Protein AF-A0A524JMI1-F1 (afdb_monomer)

Sequence (141 aa):
MSDTNKETQENNQNTEYRKADYETKEYANGFIASFINMVENFNVKFSKHGNPPIYENSTFPWVKEIEDNWEKIRAELDQVMERREDLPSFHEIMPEVETITTDNNWKTFFLAGYGLESDENTRRCPETTRLLRKIPGMKTA

Structure (mmCIF, N/CA/C/O backbone):
data_AF-A0A524JMI1-F1
#
_entry.id   AF-A0A524JMI1-F1
#
loop_
_atom_site.group_PDB
_atom_site.id
_atom_site.type_symbol
_atom_site.label_atom_id
_atom_site.label_alt_id
_atom_site.label_comp_id
_atom_site.label_asym_id
_atom_site.label_entity_id
_atom_site.label_seq_id
_atom_site.pdbx_PDB_ins_code
_atom_site.Cartn_x
_atom_site.Cartn_y
_atom_site.Cartn_z
_atom_site.occupancy
_atom_site.B_iso_or_equiv
_atom_site.auth_seq_id
_atom_site.auth_comp_id
_atom_site.auth_asym_id
_atom_site.auth_atom_id
_atom_site.pdbx_PDB_model_num
ATOM 1 N N . MET A 1 1 ? -13.305 41.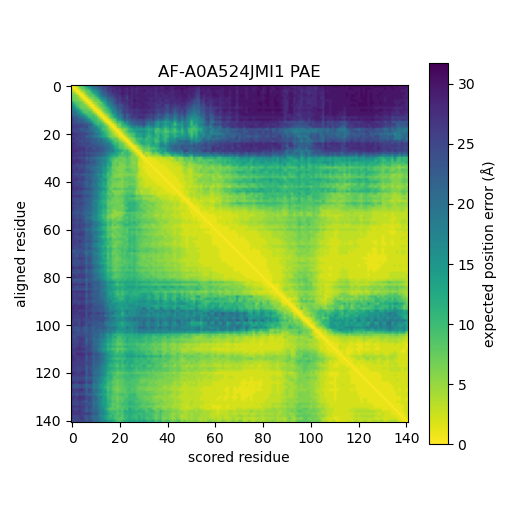507 -17.364 1.00 32.88 1 MET A N 1
ATOM 2 C CA . MET A 1 1 ? -12.075 41.594 -18.172 1.00 32.88 1 MET A CA 1
ATOM 3 C C . MET A 1 1 ? -10.987 40.928 -17.351 1.00 32.88 1 MET A C 1
ATOM 5 O O . MET A 1 1 ? -10.662 41.458 -16.303 1.00 32.88 1 MET A O 1
ATOM 9 N N . SER A 1 2 ? -10.762 39.634 -17.600 1.00 30.92 2 SER A N 1
ATOM 10 C CA . SER A 1 2 ? -9.608 39.116 -18.373 1.00 30.92 2 SER A CA 1
ATOM 11 C C . SER A 1 2 ? -8.397 39.009 -17.429 1.00 30.92 2 SER A C 1
ATOM 13 O O . SER A 1 2 ? -7.965 40.019 -16.901 1.00 30.92 2 SER A O 1
ATOM 15 N N . ASP A 1 3 ? -7.937 37.823 -17.025 1.00 31.34 3 ASP A N 1
ATOM 16 C CA . ASP A 1 3 ? -7.587 36.706 -17.903 1.00 31.34 3 ASP A CA 1
ATOM 17 C C . ASP A 1 3 ? -7.872 35.320 -17.298 1.00 31.34 3 ASP A C 1
ATOM 19 O O . ASP A 1 3 ? -7.387 34.941 -16.235 1.00 31.34 3 ASP A O 1
ATOM 23 N N . THR A 1 4 ? -8.664 34.551 -18.042 1.00 36.53 4 THR A N 1
ATOM 24 C CA . THR A 1 4 ? -8.793 33.094 -17.974 1.00 36.53 4 THR A CA 1
ATOM 25 C C . THR A 1 4 ? -7.993 32.529 -19.150 1.00 36.53 4 THR A C 1
ATOM 27 O O . THR A 1 4 ? -8.023 33.119 -20.228 1.00 36.53 4 THR A O 1
ATOM 30 N N . ASN A 1 5 ? -7.372 31.361 -18.958 1.00 32.72 5 ASN A N 1
ATOM 31 C CA . ASN A 1 5 ? -6.672 30.521 -19.945 1.00 32.72 5 ASN A CA 1
ATOM 32 C C . ASN A 1 5 ? -5.215 30.876 -20.267 1.00 32.72 5 ASN A C 1
ATOM 34 O O . ASN A 1 5 ? -4.942 31.768 -21.068 1.00 32.72 5 ASN A O 1
ATOM 38 N N . LYS A 1 6 ? -4.301 30.024 -19.780 1.00 34.03 6 LYS A N 1
ATOM 39 C CA . LYS A 1 6 ? -3.410 29.194 -20.620 1.00 34.03 6 LYS A CA 1
ATOM 40 C C . LYS A 1 6 ? -2.595 28.225 -19.749 1.00 34.03 6 LYS A C 1
ATOM 42 O O . LYS A 1 6 ? -1.374 28.264 -19.728 1.00 34.03 6 LYS A O 1
ATOM 47 N N . GLU A 1 7 ? -3.277 27.315 -19.061 1.00 31.62 7 GLU A N 1
ATOM 48 C CA . GLU A 1 7 ? -2.674 26.012 -18.756 1.00 31.62 7 GLU A CA 1
ATOM 49 C C . GLU A 1 7 ? -3.077 25.079 -19.893 1.00 31.62 7 GLU A C 1
ATOM 51 O O . GLU A 1 7 ? -4.079 24.365 -19.857 1.00 31.62 7 GLU A O 1
ATOM 56 N N . THR A 1 8 ? -2.347 25.217 -20.997 1.00 31.23 8 THR A N 1
ATOM 57 C CA . THR A 1 8 ? -2.443 24.299 -22.122 1.00 31.23 8 THR A CA 1
ATOM 58 C C . THR A 1 8 ? -1.923 22.953 -21.643 1.00 31.23 8 THR A C 1
ATOM 60 O O . THR A 1 8 ? -0.755 22.814 -21.296 1.00 31.23 8 THR A O 1
ATOM 63 N N . GLN A 1 9 ? -2.825 21.979 -21.627 1.00 36.88 9 GLN A N 1
ATOM 64 C CA . GLN A 1 9 ? -2.532 20.561 -21.516 1.00 36.88 9 GLN A CA 1
ATOM 65 C C . GLN A 1 9 ? -1.498 20.170 -22.581 1.00 36.88 9 GLN A C 1
ATOM 67 O O . GLN A 1 9 ? -1.835 20.048 -23.759 1.00 36.88 9 GLN A O 1
ATOM 72 N N . GLU A 1 10 ? -0.249 19.936 -22.182 1.00 31.05 10 GLU A N 1
ATOM 73 C CA . GLU A 1 10 ? 0.679 19.131 -22.976 1.00 31.05 10 GLU A CA 1
ATOM 74 C C . GLU A 1 10 ? 0.409 17.655 -22.678 1.00 31.05 10 GLU A C 1
ATOM 76 O O . GLU A 1 10 ? 1.086 16.990 -21.898 1.00 31.05 10 GLU A O 1
ATOM 81 N N . ASN A 1 11 ? -0.636 17.145 -23.334 1.00 38.34 11 ASN A N 1
ATOM 82 C CA . ASN A 1 11 ? -0.799 15.723 -23.605 1.00 38.34 11 ASN A CA 1
ATOM 83 C C . ASN A 1 11 ? 0.317 15.280 -24.562 1.00 38.34 11 ASN A C 1
ATOM 85 O O . ASN A 1 11 ? 0.108 15.182 -25.770 1.00 38.34 11 ASN A O 1
ATOM 89 N N . ASN A 1 12 ? 1.502 14.992 -24.026 1.00 35.00 12 ASN A N 1
ATOM 90 C CA . ASN A 1 12 ? 2.504 14.210 -24.739 1.00 35.00 12 ASN A CA 1
ATOM 91 C C . ASN A 1 12 ? 2.298 12.733 -24.409 1.00 35.00 12 ASN A C 1
ATOM 93 O O . ASN A 1 12 ? 2.886 12.171 -23.487 1.00 35.00 12 ASN A O 1
ATOM 97 N N . GLN A 1 13 ? 1.437 12.106 -25.210 1.00 38.78 13 GLN A N 1
ATOM 98 C CA . GLN A 1 13 ? 1.430 10.663 -25.397 1.00 38.78 13 GLN A CA 1
ATOM 99 C C . GLN A 1 13 ? 2.743 10.251 -26.075 1.00 38.78 13 GLN A C 1
ATOM 101 O O . GLN A 1 13 ? 2.803 10.101 -27.291 1.00 38.78 13 GLN A O 1
ATOM 106 N N . ASN A 1 14 ? 3.803 10.078 -25.289 1.00 34.78 14 ASN A N 1
ATOM 107 C CA . ASN A 1 14 ? 4.947 9.279 -25.700 1.00 34.78 14 ASN A CA 1
ATOM 108 C C . ASN A 1 14 ? 5.224 8.262 -24.591 1.00 34.78 14 ASN A C 1
ATOM 110 O O . ASN A 1 14 ? 5.928 8.528 -23.619 1.00 34.78 14 ASN A O 1
ATOM 114 N N . THR A 1 15 ? 4.577 7.103 -24.705 1.00 44.38 15 THR A N 1
ATOM 115 C CA . THR A 1 15 ? 4.787 5.904 -23.884 1.00 44.38 15 THR A CA 1
ATOM 116 C C . THR A 1 15 ? 6.130 5.268 -24.240 1.00 44.38 15 THR A C 1
ATOM 118 O O . THR A 1 15 ? 6.212 4.134 -24.703 1.00 44.38 15 THR A O 1
ATOM 121 N N . GLU A 1 16 ? 7.206 6.021 -24.045 1.00 43.69 16 GLU A N 1
ATOM 122 C CA . GLU A 1 16 ? 8.568 5.569 -24.275 1.00 43.69 16 GLU A CA 1
ATOM 123 C C . GLU A 1 16 ? 9.297 5.562 -22.931 1.00 43.69 16 GLU A C 1
ATOM 125 O O . GLU A 1 16 ? 9.337 6.553 -22.205 1.00 43.69 16 GLU A O 1
ATOM 130 N N . TYR A 1 17 ? 9.774 4.378 -22.557 1.00 50.91 17 TYR A N 1
ATOM 131 C CA . TYR A 1 17 ? 10.415 4.046 -21.290 1.00 50.91 17 TYR A CA 1
ATOM 132 C C . TYR A 1 17 ? 11.306 5.170 -20.742 1.00 50.91 17 TYR A C 1
ATOM 134 O O . TYR A 1 17 ? 12.340 5.505 -21.320 1.00 50.91 17 TYR A O 1
ATOM 142 N N . ARG A 1 18 ? 10.930 5.714 -19.580 1.00 57.06 18 ARG A N 1
ATOM 143 C CA . ARG A 1 18 ? 11.683 6.777 -18.913 1.00 57.06 18 ARG A CA 1
ATOM 144 C C . ARG A 1 18 ? 12.781 6.169 -18.043 1.00 57.06 18 ARG A C 1
ATOM 146 O O . ARG A 1 18 ? 12.497 5.402 -17.116 1.00 57.06 18 ARG A O 1
ATOM 153 N N . LYS A 1 19 ? 14.038 6.519 -18.327 1.00 57.91 19 LYS A N 1
ATOM 154 C CA . LYS A 1 19 ?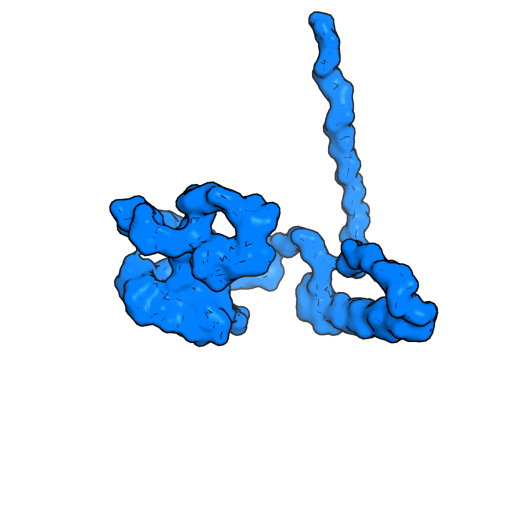 15.123 6.376 -17.344 1.00 57.91 19 LYS A CA 1
ATOM 155 C C . LYS A 1 19 ? 14.794 7.256 -16.134 1.00 57.91 19 LYS A C 1
ATOM 157 O O . LYS A 1 19 ? 14.037 8.218 -16.263 1.00 57.91 19 LYS A O 1
ATOM 162 N N . ALA A 1 20 ? 15.298 6.910 -14.954 1.00 58.69 20 ALA A N 1
ATOM 163 C CA . ALA A 1 20 ? 15.140 7.809 -13.820 1.00 58.69 20 ALA A CA 1
ATOM 164 C C . ALA A 1 20 ? 15.957 9.085 -14.096 1.00 58.69 20 ALA A C 1
ATOM 166 O O . ALA A 1 20 ? 17.124 9.012 -14.465 1.00 58.69 20 ALA A O 1
ATOM 167 N N . ASP A 1 21 ? 15.324 10.252 -13.968 1.00 58.03 21 ASP A N 1
ATOM 168 C CA . ASP A 1 21 ? 16.001 11.543 -14.104 1.00 58.03 21 ASP A CA 1
ATOM 169 C C . ASP A 1 21 ? 16.788 11.819 -12.818 1.00 58.03 21 ASP A C 1
ATOM 171 O O . ASP A 1 21 ? 16.362 12.591 -11.960 1.00 58.03 21 ASP A O 1
ATOM 175 N N . TYR A 1 22 ? 17.921 11.148 -12.635 1.00 58.31 22 TYR A N 1
ATOM 176 C CA . TYR A 1 22 ? 18.962 11.679 -11.762 1.00 58.31 22 TYR A CA 1
ATOM 177 C C . TYR A 1 22 ? 19.786 12.661 -12.586 1.00 58.31 22 TYR A C 1
ATOM 179 O O . TYR A 1 22 ? 20.264 12.338 -13.675 1.00 58.31 22 TYR A O 1
ATOM 187 N N . GLU A 1 23 ? 20.035 13.847 -12.034 1.00 51.00 23 GLU A N 1
ATOM 188 C CA . GLU A 1 23 ? 21.273 14.533 -12.371 1.00 51.00 23 GLU A CA 1
ATOM 189 C C . GLU A 1 23 ? 22.392 13.551 -12.017 1.00 51.00 23 GLU A C 1
ATOM 191 O O . GLU A 1 23 ? 22.637 13.284 -10.837 1.00 51.00 23 GLU A O 1
ATOM 196 N N . THR A 1 24 ? 23.033 12.941 -13.019 1.00 54.91 24 THR A N 1
ATOM 197 C CA . THR A 1 24 ? 24.319 12.266 -12.831 1.00 54.91 24 THR A CA 1
ATOM 198 C C . THR A 1 24 ? 25.260 13.327 -12.292 1.00 54.91 24 THR A C 1
ATOM 200 O O . THR A 1 24 ? 25.867 14.067 -13.064 1.00 54.91 24 THR A O 1
ATOM 203 N N . LYS A 1 25 ? 25.299 13.475 -10.962 1.00 52.34 25 LYS A N 1
ATOM 204 C CA . LYS A 1 25 ? 26.139 14.466 -10.309 1.00 52.34 25 LYS A CA 1
ATOM 205 C C . LYS A 1 25 ? 27.551 14.267 -10.835 1.00 52.34 25 LYS A C 1
ATOM 207 O O . LYS A 1 25 ? 28.017 13.136 -10.969 1.00 52.34 25 LYS A O 1
ATOM 212 N N . GLU A 1 26 ? 28.192 15.391 -11.106 1.00 52.53 26 GLU A N 1
ATOM 213 C CA . GLU A 1 26 ? 29.487 15.641 -11.756 1.00 52.53 26 GLU A CA 1
ATOM 214 C C . GLU A 1 26 ? 30.692 14.820 -11.222 1.00 52.53 26 GLU A C 1
ATOM 216 O O . GLU A 1 26 ? 31.818 14.975 -11.679 1.00 52.53 26 GLU A O 1
ATOM 221 N N . TYR A 1 27 ? 30.472 13.910 -10.268 1.00 53.84 27 TYR A N 1
ATOM 222 C CA . TYR A 1 27 ? 31.462 13.064 -9.600 1.00 53.84 27 TYR A CA 1
ATOM 223 C C . TYR A 1 27 ? 31.754 11.731 -10.313 1.00 53.84 27 TYR A C 1
ATOM 225 O O . TYR A 1 27 ? 32.644 10.995 -9.884 1.00 53.84 27 TYR A O 1
ATOM 233 N N . ALA A 1 28 ? 31.024 11.380 -11.377 1.00 61.31 28 ALA A N 1
ATOM 234 C CA . ALA A 1 28 ? 31.230 10.127 -12.103 1.00 61.31 28 ALA A CA 1
ATOM 235 C C . ALA A 1 28 ? 32.079 10.341 -13.367 1.00 61.31 28 ALA A C 1
ATOM 237 O O . ALA A 1 28 ? 31.627 10.941 -14.340 1.00 61.31 28 ALA A O 1
ATOM 238 N N . ASN A 1 29 ? 33.292 9.776 -13.396 1.00 73.56 29 ASN A N 1
ATOM 239 C CA . ASN A 1 29 ? 34.077 9.658 -14.631 1.00 73.56 29 ASN A CA 1
ATOM 240 C C . ASN A 1 29 ? 33.221 9.005 -15.735 1.00 73.56 29 ASN A C 1
ATOM 242 O O . ASN A 1 29 ? 32.449 8.090 -15.446 1.00 73.56 29 ASN A O 1
ATOM 246 N N . GLY A 1 30 ? 33.382 9.407 -17.003 1.00 77.56 30 GLY A N 1
ATOM 247 C CA . GLY A 1 30 ? 32.510 8.969 -18.112 1.00 77.56 30 GLY A CA 1
ATOM 248 C C . GLY A 1 30 ? 32.343 7.446 -18.264 1.00 77.56 30 GLY A C 1
ATOM 249 O O . GLY A 1 30 ? 31.305 6.973 -18.728 1.00 77.56 30 GLY A O 1
ATOM 250 N N . PHE A 1 31 ? 33.318 6.663 -17.795 1.00 82.50 31 PHE A N 1
ATOM 251 C CA . PHE A 1 31 ? 33.222 5.204 -17.707 1.00 82.50 31 PHE A CA 1
ATOM 252 C C . PHE A 1 31 ? 32.181 4.725 -16.677 1.00 82.50 31 PHE A C 1
ATOM 254 O O . PHE A 1 31 ? 31.367 3.857 -16.985 1.00 82.50 31 PHE A O 1
ATOM 261 N N . ILE A 1 32 ? 32.165 5.319 -15.479 1.00 83.88 32 ILE A N 1
ATOM 262 C CA . ILE A 1 32 ? 31.195 5.012 -14.416 1.00 83.88 32 ILE A CA 1
ATOM 263 C C . ILE A 1 32 ? 29.789 5.405 -14.878 1.00 83.88 32 ILE A C 1
ATOM 265 O O . ILE A 1 32 ? 28.865 4.606 -14.767 1.00 83.88 32 ILE A O 1
ATOM 269 N N . ALA A 1 33 ? 29.639 6.588 -15.480 1.00 81.88 33 ALA A N 1
ATOM 270 C CA . ALA A 1 33 ? 28.357 7.038 -16.025 1.00 81.88 33 ALA A CA 1
ATOM 271 C C . ALA A 1 33 ? 27.830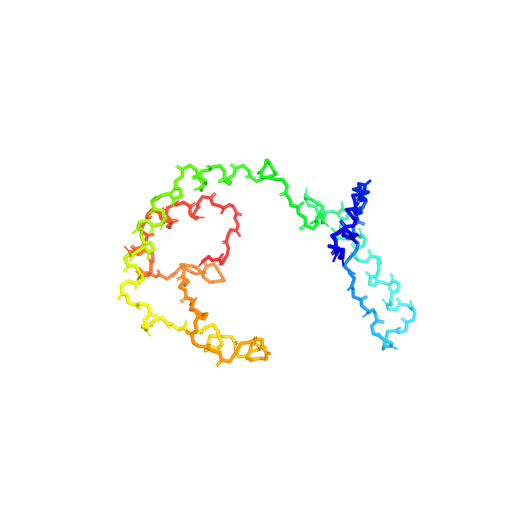 6.110 -17.138 1.00 81.88 33 ALA A C 1
ATOM 273 O O . ALA A 1 33 ? 26.633 5.825 -17.203 1.00 81.88 33 ALA A O 1
ATOM 274 N N . SER A 1 34 ? 28.716 5.595 -17.997 1.00 83.31 34 SER A N 1
ATOM 275 C CA . SER A 1 34 ? 28.350 4.633 -19.048 1.00 83.31 34 SER A CA 1
ATOM 276 C C . SER A 1 34 ? 27.922 3.283 -18.469 1.00 83.31 34 SER A C 1
ATOM 278 O O . SER A 1 34 ? 26.949 2.691 -18.934 1.00 83.31 34 SER A O 1
ATOM 280 N N . PHE A 1 35 ? 28.616 2.808 -17.431 1.00 88.06 35 PHE A N 1
ATOM 281 C CA . PHE A 1 35 ? 28.258 1.578 -16.728 1.00 88.06 35 PHE A CA 1
ATOM 282 C C . PHE A 1 35 ? 26.896 1.691 -16.029 1.00 88.06 35 PHE A C 1
ATOM 284 O O . PHE A 1 35 ? 26.058 0.806 -16.184 1.00 88.06 35 PHE A O 1
ATOM 291 N N . ILE A 1 36 ? 26.644 2.801 -15.332 1.00 86.31 36 ILE A N 1
ATOM 292 C CA . ILE A 1 36 ? 25.357 3.099 -14.686 1.00 86.31 36 ILE A CA 1
ATOM 293 C C . ILE A 1 36 ? 24.220 3.081 -15.720 1.00 86.31 36 ILE A C 1
ATOM 295 O O . ILE A 1 36 ? 23.269 2.314 -15.577 1.00 86.31 36 ILE A O 1
ATOM 299 N N . ASN A 1 37 ? 24.388 3.804 -16.833 1.00 82.94 37 ASN A N 1
ATOM 300 C CA . ASN A 1 37 ? 23.417 3.820 -17.930 1.00 82.94 37 ASN A CA 1
ATOM 301 C C . ASN A 1 37 ? 23.140 2.428 -18.515 1.00 82.94 37 ASN A C 1
ATOM 303 O O . ASN A 1 37 ? 22.010 2.128 -18.906 1.00 82.94 37 ASN A O 1
ATOM 307 N N . MET A 1 38 ? 24.170 1.584 -18.619 1.00 87.38 38 MET A N 1
ATOM 308 C CA . MET A 1 38 ? 24.013 0.204 -19.062 1.00 87.38 38 MET A CA 1
ATOM 309 C C . MET A 1 38 ? 23.162 -0.578 -18.060 1.00 87.38 38 MET A C 1
ATOM 311 O O . MET A 1 38 ? 22.154 -1.154 -18.457 1.00 87.38 38 MET A O 1
ATOM 315 N N . VAL A 1 39 ? 23.519 -0.569 -16.774 1.00 89.12 39 VAL A N 1
ATOM 316 C CA . VAL A 1 39 ? 22.779 -1.284 -15.720 1.00 89.12 39 VAL A CA 1
ATOM 317 C C . VAL A 1 39 ? 21.315 -0.846 -15.671 1.00 89.12 39 VAL A C 1
ATOM 319 O O . VAL A 1 39 ? 20.431 -1.692 -15.582 1.00 89.12 39 VAL A O 1
ATOM 322 N N . GLU A 1 40 ? 21.037 0.444 -15.811 1.00 83.56 40 GLU A N 1
ATOM 323 C CA . GLU A 1 40 ? 19.673 0.983 -15.831 1.00 83.56 40 GLU A CA 1
ATOM 324 C C . GLU A 1 40 ? 18.880 0.519 -17.044 1.00 83.56 40 GLU A C 1
ATOM 326 O O . GLU A 1 40 ? 17.743 0.072 -16.903 1.00 83.56 40 GLU A O 1
ATOM 331 N N . ASN A 1 41 ? 19.491 0.548 -18.230 1.00 83.75 41 ASN A N 1
ATOM 332 C CA . ASN A 1 41 ? 18.863 0.023 -19.437 1.00 83.75 41 ASN A CA 1
ATOM 333 C C . ASN A 1 41 ? 18.538 -1.466 -19.288 1.00 83.75 41 ASN A C 1
ATOM 335 O O . ASN A 1 41 ? 17.469 -1.912 -19.703 1.00 83.75 41 ASN A O 1
ATOM 339 N N . PHE A 1 42 ? 19.449 -2.239 -18.693 1.00 88.75 42 PHE A N 1
ATOM 340 C CA . PHE A 1 42 ? 19.213 -3.647 -18.394 1.00 88.75 42 PHE A CA 1
ATOM 341 C C . PHE A 1 42 ? 18.073 -3.806 -17.381 1.00 88.75 42 PHE A C 1
ATOM 343 O O . PHE A 1 42 ? 17.142 -4.562 -17.643 1.00 88.75 42 PHE A O 1
ATOM 350 N N . ASN A 1 43 ? 18.084 -3.060 -16.279 1.00 87.19 43 ASN A N 1
ATOM 351 C CA . ASN A 1 43 ? 17.039 -3.120 -15.262 1.00 87.19 43 ASN A CA 1
ATOM 352 C C . ASN A 1 43 ? 15.652 -2.810 -15.849 1.00 87.19 43 ASN A C 1
ATOM 354 O O . ASN A 1 43 ? 14.716 -3.580 -15.663 1.00 87.19 43 ASN A O 1
ATOM 358 N N . VAL A 1 44 ? 15.527 -1.740 -16.640 1.00 82.00 44 VAL A N 1
ATOM 359 C CA . VAL A 1 44 ? 14.263 -1.377 -17.300 1.00 82.00 44 VAL A CA 1
ATOM 360 C C . VAL A 1 44 ? 13.835 -2.448 -18.303 1.00 82.00 44 VAL A C 1
ATOM 362 O O . VAL A 1 44 ? 12.670 -2.840 -18.315 1.00 82.00 44 VAL A O 1
ATOM 365 N N . LYS A 1 45 ? 14.768 -2.964 -19.113 1.00 85.12 45 LYS A N 1
ATOM 366 C CA . LYS A 1 45 ? 14.484 -3.994 -20.123 1.00 85.12 45 LYS A CA 1
ATOM 367 C C . LYS A 1 45 ? 14.019 -5.317 -19.512 1.00 85.12 45 LYS A C 1
ATOM 369 O O . LYS A 1 45 ? 13.201 -6.005 -20.116 1.00 85.12 45 LYS A O 1
ATOM 374 N N . PHE A 1 46 ? 14.560 -5.686 -18.354 1.00 88.69 46 PHE A N 1
ATOM 375 C CA . PHE A 1 46 ? 14.224 -6.927 -17.654 1.00 88.69 46 PHE A CA 1
ATOM 376 C C . PHE A 1 46 ? 13.174 -6.737 -16.548 1.00 88.69 46 PHE A C 1
ATOM 378 O O . PHE A 1 46 ? 12.757 -7.719 -15.932 1.00 88.69 46 PHE A O 1
ATOM 385 N N . SER A 1 47 ? 12.701 -5.508 -16.315 1.00 87.69 47 SER A N 1
ATOM 386 C CA . SER A 1 47 ? 11.596 -5.242 -15.397 1.00 87.69 47 SER A CA 1
ATOM 387 C C . SER A 1 47 ? 10.312 -5.884 -15.916 1.00 87.69 47 SER A C 1
ATOM 389 O O . SER A 1 47 ? 9.887 -5.645 -17.046 1.00 87.69 47 SER A O 1
ATOM 391 N N . LYS A 1 48 ? 9.650 -6.666 -15.058 1.00 87.94 48 LYS A N 1
ATOM 392 C CA . LYS A 1 48 ? 8.430 -7.419 -15.390 1.00 87.94 48 LYS A CA 1
ATOM 393 C C . LYS A 1 48 ? 7.303 -6.537 -15.942 1.00 87.94 48 LYS A C 1
ATOM 395 O O . LYS A 1 48 ? 6.532 -6.993 -16.781 1.00 87.94 48 LYS A O 1
ATOM 400 N N . HIS A 1 49 ? 7.207 -5.301 -15.459 1.00 87.69 49 HIS A N 1
ATOM 401 C CA . HIS A 1 49 ? 6.159 -4.349 -15.832 1.00 87.69 49 HIS A CA 1
ATOM 402 C C . HIS A 1 49 ? 6.730 -3.046 -16.421 1.00 87.69 49 HIS A C 1
ATOM 404 O O . HIS A 1 49 ? 6.006 -2.068 -16.577 1.00 87.69 49 HIS A O 1
ATOM 410 N N . GLY A 1 50 ? 8.021 -3.023 -16.773 1.00 86.50 50 GLY A N 1
ATOM 411 C CA . GLY A 1 50 ? 8.703 -1.807 -17.219 1.00 86.50 50 GLY A CA 1
ATOM 412 C C . GLY A 1 50 ? 8.922 -0.799 -16.085 1.00 86.50 50 GLY A C 1
ATOM 413 O O . GLY A 1 50 ? 9.120 -1.190 -14.935 1.00 86.50 50 GLY A O 1
ATOM 414 N N . ASN A 1 51 ? 8.941 0.491 -16.430 1.00 86.12 51 ASN A N 1
ATOM 415 C CA . ASN A 1 51 ? 9.073 1.604 -15.482 1.00 86.12 51 ASN A CA 1
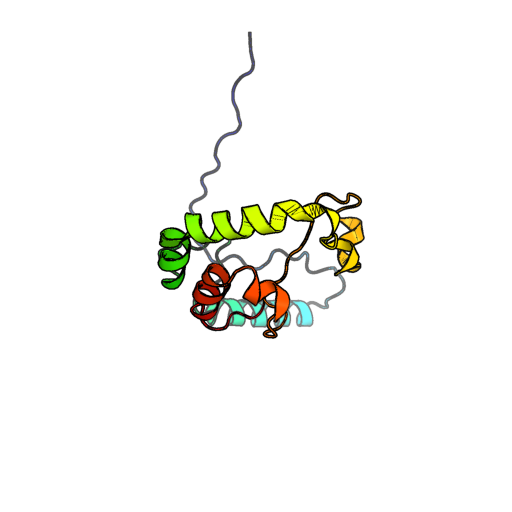ATOM 416 C C . ASN A 1 51 ? 8.239 2.838 -15.907 1.00 86.12 51 ASN A C 1
ATOM 418 O O . ASN A 1 51 ? 8.801 3.918 -16.109 1.00 86.12 51 ASN A O 1
ATOM 422 N N . PRO A 1 52 ? 6.922 2.701 -16.157 1.00 87.25 52 PRO A N 1
ATOM 423 C CA . PRO A 1 52 ? 6.069 3.859 -16.389 1.00 87.25 52 PRO A CA 1
ATOM 424 C C . PRO A 1 52 ? 5.883 4.678 -15.095 1.00 87.25 52 PRO A C 1
ATOM 426 O O . PRO A 1 52 ? 5.916 4.115 -14.000 1.00 87.25 52 PRO A O 1
ATOM 429 N N . PRO A 1 53 ? 5.641 5.998 -15.198 1.00 86.00 53 PRO A N 1
ATOM 430 C CA . PRO A 1 53 ? 5.352 6.841 -14.034 1.00 86.00 53 PRO A CA 1
ATOM 431 C C . PRO A 1 53 ? 3.990 6.525 -13.395 1.00 86.00 53 PRO A C 1
ATOM 433 O O . PRO A 1 53 ? 3.788 6.792 -12.215 1.00 86.00 53 PRO A O 1
ATOM 436 N N . ILE A 1 54 ? 3.059 5.969 -14.176 1.00 90.31 54 ILE A N 1
ATOM 437 C CA . ILE A 1 54 ? 1.722 5.560 -13.746 1.00 90.31 54 ILE A CA 1
ATOM 438 C C . ILE A 1 54 ? 1.460 4.174 -14.335 1.00 90.31 54 ILE A C 1
ATOM 440 O O . ILE A 1 54 ? 1.658 3.960 -15.531 1.00 90.31 54 ILE A O 1
ATOM 444 N N . TYR A 1 55 ? 1.028 3.235 -13.497 1.00 91.62 55 TYR A N 1
ATOM 445 C CA . TYR A 1 55 ? 0.624 1.898 -13.924 1.00 91.62 55 TYR A CA 1
ATOM 446 C C . TYR A 1 55 ? -0.896 1.821 -14.051 1.00 91.62 55 TYR A C 1
ATOM 448 O O . TYR A 1 55 ? -1.614 2.344 -13.204 1.00 91.62 55 TYR A O 1
ATOM 456 N N . GLU A 1 56 ? -1.382 1.104 -15.062 1.00 93.81 56 GLU A N 1
ATOM 457 C CA . GLU A 1 56 ? -2.799 0.746 -15.169 1.00 93.81 56 GLU A CA 1
ATOM 458 C C . GLU A 1 56 ? -3.168 -0.299 -14.109 1.00 93.81 56 GLU A C 1
ATOM 460 O O . GLU A 1 56 ? -2.423 -1.269 -13.922 1.00 93.81 56 GLU A O 1
ATOM 465 N N . ASN A 1 57 ? -4.342 -0.181 -13.477 1.00 94.12 57 ASN A N 1
ATOM 466 C CA . ASN A 1 57 ? -4.787 -1.118 -12.430 1.00 94.12 57 ASN A CA 1
ATOM 467 C C . ASN A 1 57 ? -4.843 -2.572 -12.931 1.00 94.12 57 ASN A C 1
ATOM 469 O O . ASN A 1 57 ? -4.531 -3.502 -12.189 1.00 94.12 57 ASN A O 1
ATOM 473 N N . SER A 1 58 ? -5.142 -2.788 -14.219 1.00 94.00 58 SER A N 1
ATOM 474 C CA . SER A 1 58 ? -5.141 -4.118 -14.848 1.00 94.00 58 SER A CA 1
ATOM 475 C C . SER A 1 58 ? -3.772 -4.809 -14.847 1.00 94.00 58 SER A C 1
ATOM 477 O O . SER A 1 58 ? -3.702 -6.026 -15.015 1.00 94.00 58 SER A O 1
ATOM 479 N N . THR A 1 59 ? -2.683 -4.060 -14.646 1.00 95.00 59 THR A N 1
ATOM 480 C CA . THR A 1 59 ? -1.320 -4.599 -14.493 1.00 95.00 59 THR A CA 1
ATOM 481 C C . THR A 1 59 ? -1.196 -5.462 -13.237 1.00 95.00 59 THR A C 1
ATOM 483 O O . THR A 1 59 ? -0.412 -6.413 -13.204 1.00 95.00 59 THR A O 1
ATOM 486 N N . PHE A 1 60 ? -1.995 -5.157 -12.213 1.00 95.19 60 PHE A N 1
ATOM 487 C CA . PHE A 1 60 ? -1.942 -5.774 -10.897 1.00 95.19 60 PHE A CA 1
ATOM 488 C C . PHE A 1 60 ? -3.314 -6.361 -10.537 1.00 95.19 60 PHE A C 1
ATOM 490 O O . PHE A 1 60 ? -4.122 -5.698 -9.893 1.00 95.19 60 PHE A O 1
ATOM 497 N N . PRO A 1 61 ? -3.594 -7.631 -10.893 1.00 94.12 61 PRO A N 1
ATOM 498 C CA . PRO A 1 61 ? -4.925 -8.224 -10.721 1.00 94.12 61 PRO A CA 1
ATOM 499 C C . PRO A 1 61 ? -5.480 -8.188 -9.289 1.00 94.12 61 PRO A C 1
ATOM 501 O O . PRO A 1 61 ? -6.693 -8.198 -9.099 1.00 94.12 61 PRO A O 1
ATOM 504 N N . TRP A 1 62 ? -4.605 -8.137 -8.280 1.00 95.38 62 TRP A N 1
ATOM 505 C CA . TRP A 1 62 ? -4.983 -8.052 -6.868 1.00 95.38 62 TRP A CA 1
ATOM 506 C C . TRP A 1 62 ? -5.614 -6.704 -6.483 1.00 95.38 62 TRP A C 1
ATOM 508 O O . TRP A 1 62 ? -6.338 -6.654 -5.492 1.00 95.38 62 TRP A O 1
ATOM 518 N N . VAL A 1 63 ? -5.396 -5.634 -7.263 1.00 96.62 63 VAL A N 1
ATOM 519 C CA . VAL A 1 63 ? -5.955 -4.294 -7.001 1.00 96.62 63 VAL A CA 1
ATOM 520 C C . VAL A 1 63 ? -7.474 -4.344 -6.930 1.00 96.62 63 VAL A C 1
ATOM 522 O O . VAL A 1 63 ? -8.059 -3.778 -6.010 1.00 96.62 63 VAL A O 1
ATOM 525 N N . LYS A 1 64 ? -8.106 -5.110 -7.827 1.00 96.25 64 LYS A N 1
ATOM 526 C CA . LYS A 1 64 ? -9.563 -5.247 -7.868 1.00 96.25 64 LYS A CA 1
ATOM 527 C C . LYS A 1 64 ? -10.150 -5.714 -6.534 1.00 96.25 64 LYS A C 1
ATOM 529 O O . LYS A 1 64 ? -11.195 -5.224 -6.128 1.00 96.25 64 LYS A O 1
ATOM 534 N N . GLU A 1 65 ? -9.496 -6.645 -5.837 1.00 96.12 65 GLU A N 1
ATOM 535 C CA . GLU A 1 65 ? -10.023 -7.126 -4.555 1.00 96.12 65 GLU A CA 1
ATOM 536 C C . GLU A 1 65 ? -9.942 -6.049 -3.460 1.00 96.12 65 GLU A C 1
ATOM 538 O O . GLU A 1 65 ? -10.843 -5.960 -2.623 1.00 96.12 65 GLU A O 1
ATOM 543 N N . ILE A 1 66 ? -8.891 -5.222 -3.477 1.00 96.69 66 ILE A N 1
ATOM 544 C CA . ILE A 1 66 ? -8.749 -4.080 -2.564 1.00 96.69 66 ILE A CA 1
ATOM 545 C C . ILE A 1 66 ? -9.844 -3.050 -2.847 1.00 96.69 66 ILE A C 1
ATOM 547 O O . ILE A 1 66 ? -10.546 -2.642 -1.924 1.00 96.69 66 ILE A O 1
ATOM 551 N N . GLU A 1 67 ? -10.026 -2.686 -4.119 1.00 97.25 67 GLU A N 1
ATOM 552 C CA . GLU A 1 67 ? -11.068 -1.757 -4.560 1.00 97.25 67 GLU A CA 1
ATOM 553 C C . GLU A 1 67 ? -12.459 -2.266 -4.188 1.00 97.25 67 GLU A C 1
ATOM 555 O O . GLU A 1 67 ? -13.225 -1.532 -3.584 1.00 97.25 67 GLU A O 1
ATOM 560 N N . ASP A 1 68 ? -12.777 -3.535 -4.444 1.00 97.94 68 ASP A N 1
ATOM 561 C CA . ASP A 1 68 ? -14.094 -4.102 -4.134 1.00 97.94 68 ASP A CA 1
ATOM 562 C C . ASP A 1 68 ? -14.388 -4.139 -2.611 1.00 97.94 68 ASP A C 1
ATOM 564 O O . ASP A 1 68 ? -15.542 -4.280 -2.207 1.00 97.94 68 ASP A O 1
ATOM 568 N N . ASN A 1 69 ? -13.371 -4.016 -1.745 1.00 98.06 69 ASN A N 1
ATOM 569 C CA . ASN A 1 69 ? -13.509 -4.049 -0.281 1.00 98.06 69 ASN A CA 1
ATOM 570 C C . ASN A 1 69 ? -13.093 -2.734 0.412 1.00 98.06 69 ASN A C 1
ATOM 572 O O . ASN A 1 69 ? -12.933 -2.723 1.637 1.00 98.06 69 ASN A O 1
ATOM 576 N N . TRP A 1 70 ? -12.948 -1.629 -0.328 1.00 97.94 70 TRP A N 1
ATOM 577 C CA . TRP A 1 70 ? -12.454 -0.352 0.209 1.00 97.94 70 TRP A CA 1
ATOM 578 C C . TRP A 1 70 ? -13.269 0.164 1.408 1.00 97.94 70 TRP A C 1
ATOM 580 O O . TRP A 1 70 ? -12.709 0.732 2.343 1.00 97.94 70 TRP A O 1
ATOM 590 N N . GLU A 1 71 ? -14.583 -0.082 1.428 1.00 98.44 71 GLU A N 1
ATOM 591 C CA . GLU A 1 71 ? -15.465 0.343 2.522 1.00 98.44 71 GLU A CA 1
ATOM 592 C C . GLU A 1 71 ? -15.145 -0.362 3.843 1.00 98.44 71 GLU A C 1
ATOM 594 O O . GLU A 1 71 ? -15.249 0.254 4.902 1.00 98.44 71 GLU A O 1
ATOM 599 N N . LYS A 1 72 ? -14.711 -1.629 3.791 1.00 98.00 72 LYS A N 1
ATOM 600 C CA . LYS A 1 72 ? -14.286 -2.373 4.986 1.00 98.00 72 LYS A CA 1
ATOM 601 C C . LYS A 1 72 ? -12.983 -1.813 5.539 1.00 98.00 72 LYS A C 1
ATOM 603 O O . LYS A 1 72 ? -12.873 -1.620 6.743 1.00 98.00 72 LYS A O 1
ATOM 608 N N . ILE A 1 73 ? -12.035 -1.506 4.650 1.00 97.81 73 ILE A N 1
ATOM 609 C CA . ILE A 1 73 ? -10.764 -0.872 5.022 1.00 97.81 73 ILE A CA 1
ATOM 610 C C . ILE A 1 73 ? -11.041 0.484 5.675 1.00 97.81 73 ILE A C 1
ATOM 612 O O . ILE A 1 73 ? -10.512 0.777 6.744 1.00 97.81 73 ILE A O 1
ATOM 616 N N . ARG A 1 74 ? -11.926 1.294 5.076 1.00 97.81 74 ARG A N 1
ATOM 617 C CA . ARG A 1 74 ? -12.329 2.579 5.656 1.00 97.81 74 ARG A CA 1
ATOM 618 C C . ARG A 1 74 ? -12.983 2.405 7.026 1.00 97.81 74 ARG A C 1
ATOM 620 O O . ARG A 1 74 ? -12.639 3.143 7.935 1.00 97.81 74 ARG A O 1
ATOM 627 N N . ALA A 1 75 ? -13.876 1.432 7.191 1.00 98.00 75 ALA A N 1
ATOM 628 C CA . ALA A 1 75 ? -14.542 1.198 8.470 1.00 98.00 75 ALA A CA 1
ATOM 629 C C . ALA A 1 75 ? -13.559 0.824 9.598 1.00 98.00 75 ALA A C 1
ATOM 631 O O . ALA A 1 75 ? -13.747 1.241 10.737 1.00 98.00 75 ALA A O 1
ATOM 632 N N . GLU A 1 76 ? -12.504 0.060 9.297 1.00 97.75 76 GLU A N 1
ATOM 633 C CA . GLU A 1 76 ? -11.435 -0.232 10.263 1.00 97.75 76 GLU A CA 1
ATOM 634 C C . GLU A 1 76 ? -10.566 1.003 10.534 1.00 97.75 76 GLU A C 1
ATOM 636 O O . GLU A 1 76 ? -10.218 1.279 11.682 1.00 97.75 76 GLU A O 1
ATOM 641 N N . LEU A 1 77 ? -10.267 1.794 9.498 1.00 96.50 77 LEU A N 1
ATOM 642 C CA . LEU A 1 77 ? -9.557 3.063 9.648 1.00 96.50 77 LEU A CA 1
ATOM 643 C C . LEU A 1 77 ? -10.328 4.045 10.539 1.00 96.50 77 LEU A C 1
ATOM 645 O O . LEU A 1 77 ? -9.715 4.680 11.392 1.00 96.50 77 LEU A O 1
ATOM 649 N N . ASP A 1 78 ? -11.649 4.147 10.391 1.00 97.06 78 ASP A N 1
ATOM 650 C CA . ASP A 1 78 ? -12.485 5.029 11.211 1.00 97.06 78 ASP A CA 1
ATOM 651 C C . ASP A 1 78 ? -12.311 4.721 12.714 1.00 97.06 78 ASP A C 1
ATOM 653 O O . ASP A 1 78 ? -12.222 5.642 13.524 1.00 97.06 78 ASP A O 1
ATOM 657 N N . GLN A 1 79 ? -12.145 3.443 13.084 1.00 95.25 79 GLN A N 1
ATOM 658 C CA . GLN A 1 79 ? -11.857 3.023 14.464 1.00 95.25 79 GLN A CA 1
ATOM 659 C C . GLN A 1 79 ? -10.435 3.392 14.906 1.00 95.25 79 GLN A C 1
ATOM 661 O O . GLN A 1 79 ? -10.222 3.821 16.039 1.00 95.25 79 GLN A O 1
ATOM 666 N N . VAL A 1 80 ? -9.441 3.249 14.024 1.00 94.75 80 VAL A N 1
ATOM 667 C CA . VAL A 1 80 ? -8.057 3.675 14.305 1.00 94.75 80 VAL A CA 1
ATOM 668 C C . VAL A 1 80 ? -8.000 5.184 14.559 1.00 94.75 80 VAL A C 1
ATOM 670 O O . VAL A 1 80 ? -7.295 5.641 15.462 1.00 94.75 80 VAL A O 1
ATOM 673 N N . MET A 1 81 ? -8.782 5.958 13.806 1.00 94.31 81 MET A N 1
ATOM 674 C CA . MET A 1 81 ? -8.818 7.416 13.895 1.00 94.31 81 MET A CA 1
ATOM 675 C C . MET A 1 81 ? -9.401 7.941 15.212 1.00 94.31 81 MET A C 1
ATOM 677 O O . MET A 1 81 ? -9.086 9.071 15.586 1.00 94.31 81 MET A O 1
ATOM 681 N N . GLU A 1 82 ? -10.146 7.132 15.974 1.00 94.06 82 GLU A N 1
ATOM 682 C CA . GLU A 1 82 ? -10.565 7.487 17.341 1.00 94.06 82 GLU A CA 1
ATOM 683 C C . GLU A 1 82 ? -9.369 7.746 18.273 1.00 94.06 82 GLU A C 1
ATOM 685 O O . GLU A 1 82 ? -9.482 8.505 19.235 1.00 94.06 82 GLU A O 1
ATOM 690 N N . ARG A 1 83 ? -8.208 7.141 17.980 1.00 89.38 83 ARG A N 1
ATOM 691 C CA . ARG A 1 83 ? -6.958 7.285 18.746 1.00 89.38 83 ARG A CA 1
ATOM 692 C C . ARG A 1 83 ? -5.830 7.884 17.916 1.00 89.38 83 ARG A C 1
ATOM 694 O O . ARG A 1 83 ? -4.666 7.536 18.093 1.00 89.38 83 ARG A O 1
ATOM 701 N N . ARG A 1 84 ? -6.167 8.795 17.000 1.00 87.81 84 ARG A N 1
ATOM 702 C CA . ARG A 1 84 ? -5.201 9.435 16.095 1.00 87.81 84 ARG A CA 1
ATOM 703 C C . ARG A 1 84 ? -3.997 10.046 16.823 1.00 87.81 84 ARG A C 1
ATOM 705 O O . ARG A 1 84 ? -2.884 9.963 16.313 1.00 87.81 84 ARG A O 1
ATOM 712 N N . GLU A 1 85 ? -4.215 10.652 17.988 1.00 85.69 85 GLU A N 1
ATOM 713 C CA . GLU A 1 85 ? -3.152 11.321 18.753 1.00 85.69 85 GLU A CA 1
ATOM 714 C C . GLU A 1 85 ? -2.102 10.345 19.304 1.00 85.69 85 GLU A C 1
ATOM 716 O O . GLU A 1 85 ? -0.946 10.727 19.463 1.00 85.69 85 GLU A O 1
ATOM 721 N N . ASP A 1 86 ? -2.472 9.076 19.515 1.00 86.69 86 ASP A N 1
ATOM 722 C CA . ASP A 1 86 ? -1.556 8.023 19.970 1.00 86.69 86 ASP A CA 1
ATOM 723 C C . ASP A 1 86 ? -0.668 7.494 18.831 1.00 86.69 86 ASP A C 1
ATOM 725 O O . ASP A 1 86 ? 0.267 6.724 19.068 1.00 86.69 86 ASP A O 1
ATOM 729 N N . LEU A 1 87 ? -0.975 7.851 17.579 1.00 87.50 87 LEU A N 1
ATOM 730 C CA . LEU A 1 87 ? -0.210 7.386 16.433 1.00 87.50 87 LEU A CA 1
ATOM 731 C C . LEU A 1 87 ? 1.122 8.139 16.337 1.00 87.50 87 LEU A C 1
ATOM 733 O O . LEU A 1 87 ? 1.141 9.372 16.443 1.00 87.50 87 LEU A O 1
ATOM 737 N N . PRO A 1 88 ? 2.228 7.433 16.054 1.00 83.56 88 PRO A N 1
ATOM 738 C CA . PRO A 1 88 ? 3.503 8.080 15.786 1.00 83.56 88 PRO A CA 1
ATOM 739 C C . PRO A 1 88 ? 3.416 8.949 14.525 1.00 83.56 88 PRO A C 1
AT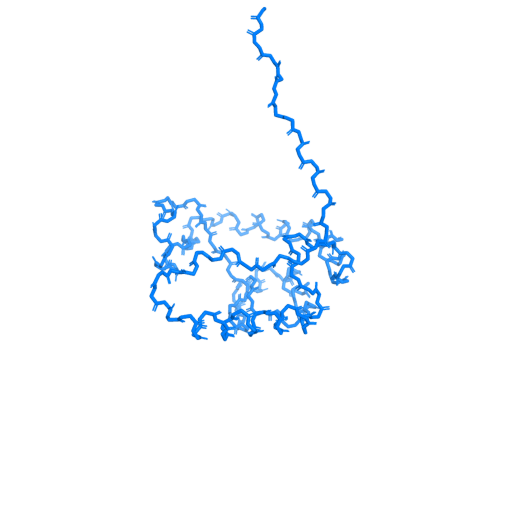OM 741 O O . PRO A 1 88 ? 2.820 8.565 13.506 1.00 83.56 88 PRO A O 1
ATOM 744 N N . SER A 1 89 ? 4.019 10.131 14.588 1.00 80.94 89 SER A N 1
ATOM 745 C CA . SER A 1 89 ? 4.261 10.973 13.419 1.00 80.94 89 SER A CA 1
ATOM 746 C C . SER A 1 89 ? 5.325 10.315 12.524 1.00 80.94 89 SER A C 1
ATOM 748 O O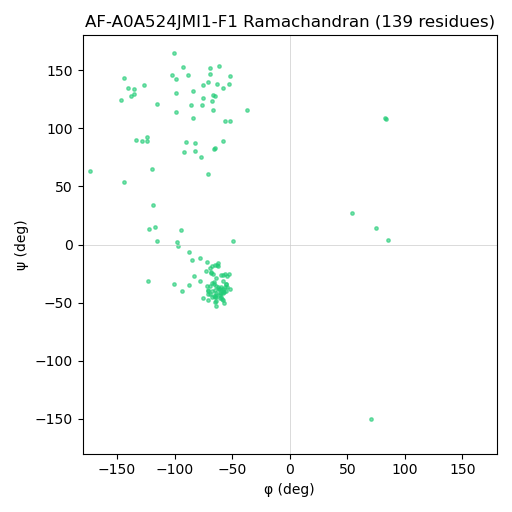 . SER A 1 89 ? 6.231 9.641 13.007 1.00 80.94 89 SER A O 1
ATOM 750 N N . PHE A 1 90 ? 5.239 10.484 11.202 1.00 73.50 90 PHE A N 1
ATOM 751 C CA . PHE A 1 90 ? 6.120 9.782 10.253 1.00 73.50 90 PHE A CA 1
ATOM 752 C C . PHE A 1 90 ? 7.615 10.094 10.488 1.00 73.50 90 PHE A C 1
ATOM 754 O O . PHE A 1 90 ? 8.457 9.199 10.420 1.00 73.50 90 PHE A O 1
ATOM 761 N N . HIS A 1 91 ? 7.935 11.338 10.864 1.00 67.38 91 HIS A N 1
ATOM 762 C CA . HIS A 1 91 ? 9.298 11.765 11.196 1.00 67.38 91 HIS A CA 1
ATOM 763 C C . HIS A 1 91 ? 9.841 11.144 12.498 1.00 67.38 91 HIS A C 1
ATOM 765 O O . HIS A 1 91 ? 11.049 10.983 12.631 1.00 67.38 91 HIS A O 1
ATOM 771 N N . GLU A 1 92 ? 8.976 10.720 13.427 1.00 67.81 92 GLU A N 1
ATOM 772 C CA . GLU A 1 92 ? 9.395 10.004 14.645 1.00 67.81 92 GLU A CA 1
ATOM 773 C C . GLU A 1 92 ? 9.847 8.567 14.334 1.00 67.81 92 GLU A C 1
ATOM 775 O O . GLU A 1 92 ? 10.601 7.970 15.101 1.00 67.81 92 GLU A O 1
ATOM 780 N N . ILE A 1 93 ? 9.396 8.006 13.205 1.00 70.62 93 ILE A N 1
ATOM 781 C CA . ILE A 1 93 ? 9.772 6.661 12.748 1.00 70.62 93 ILE A CA 1
ATOM 782 C C . ILE A 1 93 ? 10.962 6.723 11.783 1.00 70.62 93 ILE A C 1
ATOM 784 O O . ILE A 1 93 ? 11.849 5.872 11.844 1.00 70.62 93 ILE A O 1
ATOM 788 N N . MET A 1 94 ? 10.983 7.711 10.884 1.00 69.44 94 MET A N 1
ATOM 789 C CA . MET A 1 94 ? 12.039 7.898 9.886 1.00 69.44 94 MET A CA 1
ATOM 790 C C . MET A 1 94 ? 12.645 9.303 9.996 1.00 69.44 94 MET A C 1
ATOM 792 O O . MET A 1 94 ? 12.172 10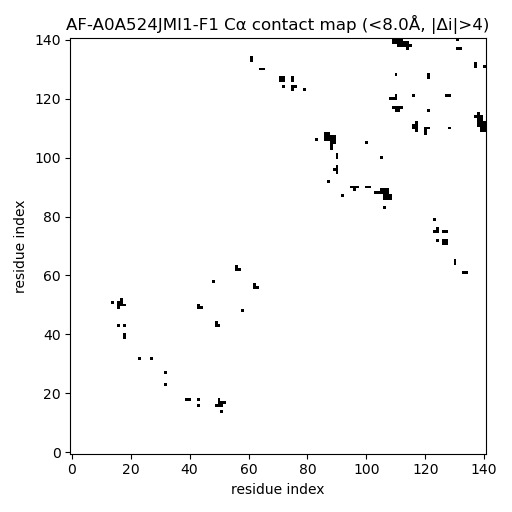.218 9.326 1.00 69.44 94 MET A O 1
ATOM 796 N N . PRO A 1 95 ? 13.732 9.483 10.767 1.00 64.81 95 PRO A N 1
ATOM 797 C CA . PRO A 1 95 ? 14.354 10.796 10.973 1.00 64.81 95 PRO A CA 1
ATOM 798 C C . PRO A 1 95 ? 14.816 11.478 9.673 1.00 64.81 95 PRO A C 1
ATOM 800 O O . PRO A 1 95 ? 14.855 12.699 9.565 1.00 64.81 95 PRO A O 1
ATOM 803 N N . GLU A 1 96 ? 15.128 10.698 8.635 1.00 62.31 96 GLU A N 1
ATOM 804 C CA . GLU A 1 96 ? 15.593 11.200 7.333 1.00 62.31 96 GLU A CA 1
ATOM 805 C C . GLU A 1 96 ? 14.552 12.065 6.594 1.00 62.31 96 GLU A C 1
ATOM 807 O O . GLU A 1 96 ? 14.914 12.836 5.704 1.00 62.31 96 GLU A O 1
ATOM 812 N N . VAL A 1 97 ? 13.271 11.992 6.975 1.00 60.12 97 VAL A N 1
ATOM 813 C CA . VAL A 1 97 ? 12.188 12.790 6.372 1.00 60.12 97 VAL A CA 1
ATOM 814 C C . VAL A 1 97 ? 11.817 14.043 7.169 1.00 60.12 97 VAL A C 1
ATOM 816 O O . VAL A 1 97 ? 10.912 14.769 6.757 1.00 60.12 97 VAL A O 1
ATOM 819 N N . GLU A 1 98 ? 12.508 14.337 8.277 1.00 61.75 98 GLU A N 1
ATOM 820 C CA . GLU A 1 98 ? 12.287 15.554 9.084 1.00 61.75 98 GLU A CA 1
ATOM 821 C C . GLU A 1 98 ? 12.377 16.840 8.247 1.00 61.75 98 GLU A C 1
ATOM 823 O O . GLU A 1 98 ? 11.735 17.845 8.538 1.00 61.75 98 GLU A O 1
ATOM 828 N N . THR A 1 99 ? 13.144 16.807 7.156 1.00 64.06 99 THR A N 1
ATOM 829 C CA . THR A 1 99 ? 13.285 17.936 6.226 1.00 64.06 99 THR A CA 1
ATOM 830 C C . THR A 1 99 ? 12.039 18.200 5.370 1.00 64.06 99 THR A C 1
ATOM 832 O O . THR A 1 99 ? 11.939 19.267 4.766 1.00 64.06 99 THR A O 1
ATOM 835 N N . ILE A 1 100 ? 11.095 17.254 5.312 1.00 66.50 100 ILE A N 1
ATOM 836 C CA . ILE A 1 100 ? 9.891 17.302 4.466 1.00 66.50 100 ILE A CA 1
ATOM 837 C C . ILE A 1 100 ? 8.660 17.718 5.279 1.00 66.50 100 ILE A C 1
ATOM 839 O O . ILE A 1 100 ? 7.783 18.404 4.756 1.00 66.50 100 ILE A O 1
ATOM 843 N N . THR A 1 101 ? 8.584 17.331 6.553 1.00 61.47 101 THR A N 1
ATOM 844 C CA . THR A 1 101 ? 7.471 17.692 7.436 1.00 61.47 101 THR A CA 1
ATOM 845 C C . THR A 1 101 ? 7.958 18.024 8.840 1.00 61.47 101 THR A C 1
ATOM 847 O O . THR A 1 101 ? 8.750 17.293 9.426 1.00 61.47 101 THR A O 1
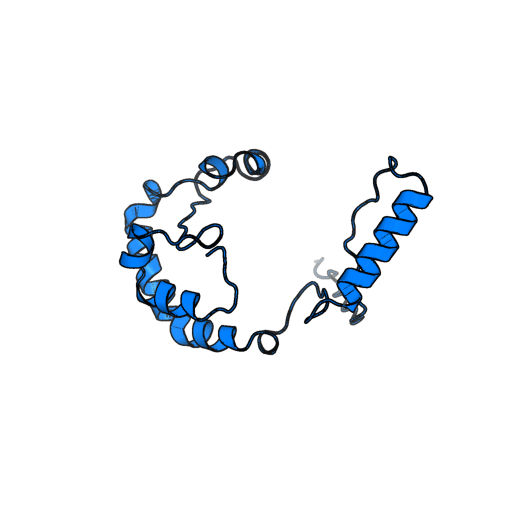ATOM 850 N N . THR A 1 102 ? 7.443 19.120 9.391 1.00 64.94 102 THR A N 1
ATOM 851 C CA . THR A 1 102 ? 7.682 19.547 10.778 1.00 64.94 102 THR A CA 1
ATOM 852 C C . THR A 1 102 ? 6.404 19.534 11.617 1.00 64.94 102 THR A C 1
ATOM 854 O O . THR A 1 102 ? 6.434 19.925 12.783 1.00 64.94 102 THR A O 1
ATOM 857 N N . ASP A 1 103 ? 5.276 19.101 11.039 1.00 71.38 103 ASP A N 1
ATOM 858 C CA . ASP A 1 103 ? 3.994 19.024 11.733 1.00 71.38 103 ASP A CA 1
ATOM 859 C C . ASP A 1 103 ? 3.658 17.597 12.203 1.00 71.38 103 ASP A C 1
ATOM 861 O O . ASP A 1 103 ? 4.255 16.604 11.782 1.00 71.38 103 ASP A O 1
ATOM 865 N N . ASN A 1 104 ? 2.682 17.500 13.110 1.00 74.19 104 ASN A N 1
ATOM 866 C CA . ASN A 1 104 ? 2.203 16.234 13.673 1.00 74.19 104 ASN A CA 1
ATOM 867 C C . ASN A 1 104 ? 0.987 15.664 12.931 1.00 74.19 104 ASN A C 1
ATOM 869 O O . ASN A 1 104 ? 0.322 14.758 13.431 1.00 74.19 104 ASN A O 1
ATOM 873 N N . ASN A 1 105 ? 0.657 16.188 11.750 1.00 81.69 105 ASN A N 1
ATOM 874 C CA . ASN A 1 105 ? -0.540 15.761 11.034 1.00 81.69 105 ASN A CA 1
ATOM 875 C C . ASN A 1 105 ? -0.299 14.493 10.218 1.00 81.69 105 ASN A C 1
ATOM 877 O O . ASN A 1 105 ? -1.241 13.718 10.017 1.00 81.69 105 ASN A O 1
ATOM 881 N N . TRP A 1 106 ? 0.947 14.268 9.790 1.00 84.81 106 TRP A N 1
ATOM 882 C CA . TRP A 1 106 ? 1.353 13.070 9.066 1.00 84.81 106 TRP A CA 1
ATOM 883 C C . TRP A 1 106 ? 1.627 11.912 10.033 1.00 84.81 106 TRP A C 1
ATOM 885 O O . TRP A 1 106 ? 2.750 11.693 10.487 1.00 84.81 106 TRP A O 1
ATOM 895 N N . LYS A 1 107 ? 0.560 11.177 10.357 1.00 87.25 107 LYS A N 1
ATOM 896 C CA . LYS A 1 107 ? 0.583 9.998 11.230 1.00 87.25 107 LYS A CA 1
ATOM 897 C C . LYS A 1 107 ? 0.745 8.703 10.437 1.00 87.25 107 LYS A C 1
ATOM 899 O O . LYS A 1 107 ? 0.311 8.623 9.289 1.00 87.25 107 LYS A O 1
ATOM 904 N N . THR A 1 108 ? 1.326 7.685 11.072 1.00 89.44 108 THR A N 1
ATOM 905 C CA . THR A 1 108 ? 1.578 6.377 10.444 1.00 89.44 108 THR A CA 1
ATOM 906 C C . THR A 1 108 ? 0.995 5.240 11.268 1.00 89.44 108 THR A C 1
ATOM 908 O O . THR A 1 108 ? 1.149 5.206 12.486 1.00 89.44 108 THR A O 1
ATOM 911 N N . PHE A 1 109 ? 0.369 4.273 10.599 1.00 93.00 109 PHE A N 1
ATOM 912 C CA . PHE A 1 109 ? -0.165 3.062 11.217 1.00 93.00 109 PHE A CA 1
ATOM 913 C C . PHE A 1 109 ? 0.243 1.843 10.385 1.00 93.00 109 PHE A C 1
ATOM 915 O O . PHE A 1 109 ? -0.451 1.462 9.450 1.00 93.00 109 PHE A O 1
ATOM 922 N N . PHE A 1 110 ? 1.401 1.258 10.703 1.00 92.75 110 PHE A N 1
ATOM 923 C CA . PHE A 1 110 ? 1.919 0.103 9.967 1.00 92.75 110 PHE A CA 1
ATOM 924 C C . PHE A 1 110 ? 1.165 -1.176 10.328 1.00 92.75 110 PHE A C 1
ATOM 926 O O . PHE A 1 110 ? 1.115 -1.571 11.497 1.00 92.75 110 PHE A O 1
ATOM 933 N N . LEU A 1 111 ? 0.645 -1.862 9.318 1.00 95.00 111 LEU A N 1
ATOM 934 C CA . LEU A 1 111 ? 0.169 -3.240 9.427 1.00 95.00 111 LEU A CA 1
ATOM 935 C C . LEU A 1 111 ? 1.316 -4.221 9.173 1.00 95.00 111 LEU A C 1
ATOM 937 O O . LEU A 1 111 ? 1.398 -5.252 9.845 1.00 95.00 111 LEU A O 1
ATOM 941 N N . ALA A 1 112 ? 2.235 -3.865 8.271 1.00 93.75 112 ALA A N 1
ATOM 942 C CA . ALA A 1 112 ? 3.462 -4.606 8.017 1.00 93.75 112 ALA A CA 1
ATOM 943 C C . ALA A 1 112 ? 4.642 -3.675 7.701 1.00 93.75 112 ALA A C 1
ATOM 945 O O . ALA A 1 112 ? 4.501 -2.674 7.003 1.00 93.75 112 ALA A O 1
ATOM 946 N N . GLY A 1 113 ? 5.838 -4.036 8.163 1.00 90.44 113 GLY A N 1
ATOM 947 C CA . GLY A 1 113 ? 7.088 -3.352 7.838 1.00 90.44 113 GLY A CA 1
ATOM 948 C C . GLY A 1 113 ? 8.200 -4.358 7.571 1.00 90.44 113 GLY A C 1
ATOM 949 O O . GLY A 1 113 ? 8.438 -5.258 8.374 1.00 90.44 113 GLY A O 1
ATOM 950 N N . TYR A 1 114 ? 8.883 -4.231 6.430 1.00 87.38 114 TYR A N 1
ATOM 951 C CA . TYR A 1 114 ? 9.969 -5.135 6.014 1.00 87.38 114 TYR A CA 1
ATOM 952 C C . TYR A 1 114 ? 9.591 -6.634 5.993 1.00 87.38 114 TYR A C 1
ATOM 954 O O . TYR A 1 114 ? 10.440 -7.516 6.113 1.00 87.38 114 TYR A O 1
ATOM 962 N N . GLY A 1 115 ? 8.310 -6.943 5.791 1.00 88.06 115 GLY A N 1
ATOM 963 C CA . GLY A 1 115 ? 7.744 -8.290 5.772 1.00 88.06 115 GLY A CA 1
ATOM 964 C C . GLY A 1 115 ? 7.372 -8.842 7.149 1.00 88.06 115 GLY A C 1
ATOM 965 O O . GLY A 1 115 ? 6.956 -9.995 7.219 1.00 88.06 115 GLY A O 1
ATOM 966 N N . LEU A 1 116 ? 7.519 -8.052 8.215 1.00 90.81 116 LEU A N 1
ATOM 967 C CA . LEU A 1 116 ? 7.055 -8.381 9.560 1.00 90.81 116 LEU A CA 1
ATOM 968 C C . LEU A 1 116 ? 5.718 -7.687 9.816 1.00 90.81 116 LEU A C 1
ATOM 970 O O . LEU A 1 116 ? 5.587 -6.488 9.580 1.00 90.81 116 LEU A O 1
ATOM 974 N N . GLU A 1 117 ? 4.733 -8.437 10.294 1.00 92.50 117 GLU A N 1
ATOM 975 C CA . GLU A 1 117 ? 3.415 -7.901 10.635 1.00 92.50 117 GLU A CA 1
ATOM 976 C C . GLU A 1 117 ? 3.384 -7.401 12.086 1.00 92.50 117 GLU A C 1
ATOM 978 O O . GLU A 1 117 ? 4.025 -7.968 12.972 1.00 92.50 117 GLU A O 1
ATOM 983 N N . SER A 1 118 ? 2.616 -6.340 12.339 1.00 93.94 118 SER A N 1
ATOM 984 C CA . SER A 1 118 ? 2.324 -5.883 13.699 1.00 93.94 118 SER A CA 1
ATOM 985 C C . SER A 1 118 ? 1.144 -6.671 14.262 1.00 93.94 118 SER A C 1
ATOM 987 O O . SER A 1 118 ? 0.001 -6.471 13.847 1.00 93.94 118 SER A O 1
ATOM 989 N N . ASP A 1 119 ? 1.397 -7.552 15.230 1.00 93.50 119 ASP A N 1
ATOM 990 C CA . ASP A 1 119 ? 0.359 -8.390 15.848 1.00 93.50 119 ASP A CA 1
ATOM 991 C C . ASP A 1 119 ? -0.823 -7.577 16.398 1.00 93.50 119 ASP A C 1
ATOM 993 O O . ASP A 1 119 ? -1.970 -8.009 16.334 1.00 93.50 119 ASP A O 1
ATOM 997 N N . GLU A 1 120 ? -0.560 -6.396 16.958 1.00 93.25 120 GLU A N 1
ATOM 998 C CA . GLU A 1 120 ? -1.613 -5.545 17.511 1.00 93.25 120 GLU A CA 1
ATOM 999 C C . GLU A 1 120 ? -2.418 -4.846 16.414 1.00 93.25 120 GLU A C 1
ATOM 1001 O O . GLU A 1 120 ? -3.648 -4.866 16.445 1.00 93.25 120 GLU A O 1
ATOM 1006 N N . ASN A 1 121 ? -1.749 -4.267 15.417 1.00 94.38 121 ASN A N 1
ATOM 1007 C CA . ASN A 1 121 ? -2.435 -3.507 14.373 1.00 94.38 121 ASN A CA 1
ATOM 1008 C C . ASN A 1 121 ? -3.218 -4.433 13.437 1.00 94.38 121 ASN A C 1
ATOM 1010 O O . ASN A 1 121 ? -4.341 -4.116 13.050 1.00 94.38 121 ASN A O 1
ATOM 1014 N N . THR A 1 122 ? -2.684 -5.622 13.153 1.00 95.44 122 THR A N 1
ATOM 1015 C CA . THR A 1 122 ? -3.390 -6.644 12.369 1.00 95.44 122 THR A CA 1
ATOM 1016 C C . THR A 1 122 ? -4.628 -7.192 13.079 1.00 95.44 122 THR A C 1
ATOM 1018 O O . THR A 1 122 ? -5.620 -7.495 12.417 1.00 95.44 122 THR A O 1
ATOM 1021 N N . ARG A 1 123 ? -4.622 -7.273 14.420 1.00 95.75 123 ARG A N 1
ATOM 1022 C CA . ARG A 1 123 ? -5.823 -7.606 15.208 1.00 95.75 123 ARG A CA 1
ATOM 1023 C C . ARG A 1 123 ? -6.894 -6.520 15.150 1.00 95.75 123 ARG A C 1
ATOM 1025 O O . ARG A 1 123 ? -8.072 -6.857 15.216 1.00 95.75 123 ARG A O 1
ATOM 1032 N N . ARG A 1 124 ? -6.501 -5.245 15.061 1.00 95.00 124 ARG A N 1
ATOM 1033 C CA . ARG A 1 124 ? -7.431 -4.104 14.973 1.00 95.00 124 ARG A CA 1
ATOM 1034 C C . ARG A 1 124 ? -8.017 -3.923 13.576 1.00 95.00 124 ARG A C 1
ATOM 1036 O O . ARG A 1 124 ? -9.166 -3.517 13.471 1.00 95.00 124 ARG A O 1
ATOM 1043 N N . CYS A 1 125 ? -7.260 -4.275 12.536 1.00 97.50 125 CYS A N 1
ATOM 1044 C CA . CYS A 1 125 ? -7.702 -4.204 11.143 1.00 97.50 125 CYS A CA 1
ATOM 1045 C C . CYS A 1 125 ? -7.677 -5.594 10.467 1.00 97.50 125 CYS A C 1
ATOM 1047 O O . CYS A 1 125 ? -6.846 -5.841 9.575 1.00 97.50 125 CYS A O 1
ATOM 1049 N N . PRO A 1 126 ? -8.516 -6.550 10.918 1.00 97.44 126 PRO A N 1
ATOM 1050 C CA . PRO A 1 126 ? -8.499 -7.926 10.429 1.00 97.44 126 PRO A CA 1
ATOM 1051 C C . PRO A 1 126 ? -8.874 -8.068 8.947 1.00 97.44 126 PRO A C 1
ATOM 1053 O O . PRO A 1 126 ? -8.245 -8.864 8.244 1.00 97.44 126 PRO A O 1
ATOM 1056 N N . GLU A 1 127 ? -9.847 -7.311 8.434 1.00 97.94 127 GLU A N 1
ATOM 1057 C CA . GLU A 1 127 ? -10.227 -7.350 7.018 1.00 97.94 127 GLU A CA 1
ATOM 1058 C C . GLU A 1 127 ? -9.149 -6.726 6.136 1.00 97.94 127 GLU A C 1
ATOM 1060 O O . GLU A 1 127 ? -8.784 -7.318 5.116 1.00 97.94 127 GLU A O 1
ATOM 1065 N N . THR A 1 128 ? -8.578 -5.590 6.545 1.00 97.62 128 THR A N 1
ATOM 1066 C CA . THR A 1 128 ? -7.468 -4.959 5.818 1.00 97.62 128 THR A CA 1
ATOM 1067 C C . THR A 1 128 ? -6.277 -5.908 5.746 1.00 97.62 128 THR A C 1
ATOM 1069 O O . THR A 1 128 ? -5.728 -6.151 4.673 1.00 97.62 128 THR A O 1
ATOM 1072 N N . THR A 1 129 ? -5.931 -6.551 6.861 1.00 97.00 129 THR A N 1
ATOM 1073 C CA . THR A 1 129 ? -4.835 -7.525 6.910 1.00 97.00 129 THR A CA 1
ATOM 1074 C C . THR A 1 129 ? -5.125 -8.749 6.037 1.00 97.00 129 THR A C 1
ATOM 1076 O O . THR A 1 129 ? -4.250 -9.222 5.307 1.00 97.00 129 THR A O 1
ATOM 1079 N N . ARG A 1 130 ? -6.363 -9.262 6.052 1.00 96.81 130 ARG A N 1
ATOM 1080 C CA . ARG A 1 130 ? -6.787 -10.377 5.189 1.00 96.81 130 ARG A CA 1
ATOM 1081 C C . ARG A 1 130 ? -6.596 -10.049 3.707 1.00 96.81 130 ARG A C 1
ATOM 1083 O O . ARG A 1 130 ? -6.200 -10.929 2.944 1.00 96.81 130 ARG A O 1
ATOM 1090 N N . LEU A 1 131 ? -6.897 -8.817 3.303 1.00 96.94 131 LEU A N 1
ATOM 1091 C CA . LEU A 1 131 ? -6.725 -8.337 1.934 1.00 96.94 131 LEU A CA 1
ATOM 1092 C C . LEU A 1 131 ? -5.242 -8.171 1.573 1.00 96.94 131 LEU A C 1
ATOM 1094 O O . LEU A 1 131 ? -4.798 -8.692 0.552 1.00 96.94 131 LEU A O 1
ATOM 1098 N N . LEU A 1 132 ? -4.458 -7.528 2.442 1.00 95.69 132 LEU A N 1
ATOM 1099 C CA . LEU A 1 132 ? -3.027 -7.287 2.229 1.00 95.69 132 LEU A CA 1
ATOM 1100 C C . LEU A 1 132 ? -2.220 -8.581 2.064 1.00 95.69 132 LEU A C 1
ATOM 1102 O O . LEU A 1 132 ? -1.345 -8.654 1.203 1.00 95.69 132 LEU A O 1
ATOM 1106 N N . ARG A 1 133 ? -2.549 -9.639 2.816 1.00 95.19 133 ARG A N 1
ATOM 1107 C CA . ARG A 1 133 ? -1.889 -10.956 2.706 1.00 95.19 133 ARG A CA 1
ATOM 1108 C C . ARG A 1 133 ? -2.066 -11.632 1.343 1.00 95.19 133 ARG A C 1
ATOM 1110 O O . ARG A 1 133 ? -1.331 -12.566 1.028 1.00 95.19 133 ARG A O 1
ATOM 1117 N N . LYS A 1 134 ? -3.023 -11.185 0.525 1.00 95.19 134 LYS A N 1
ATOM 1118 C CA . LYS A 1 134 ? -3.217 -11.685 -0.844 1.00 95.19 134 LYS A CA 1
ATOM 1119 C C . LYS A 1 134 ? -2.321 -10.990 -1.867 1.00 95.19 134 LYS A C 1
ATOM 1121 O O . LYS A 1 134 ? -2.204 -11.478 -2.991 1.00 95.19 134 LYS A O 1
ATOM 1126 N N . ILE A 1 135 ? -1.687 -9.875 -1.501 1.00 95.81 135 ILE A N 1
ATOM 1127 C CA . ILE A 1 135 ? -0.803 -9.128 -2.393 1.00 95.81 135 ILE A CA 1
ATOM 1128 C C . ILE A 1 135 ? 0.535 -9.881 -2.510 1.00 95.81 135 ILE A C 1
ATOM 1130 O O . ILE A 1 135 ? 1.231 -10.083 -1.509 1.00 95.81 135 ILE A O 1
ATOM 1134 N N . PRO A 1 136 ? 0.935 -10.306 -3.722 1.00 94.25 136 PRO A N 1
ATOM 1135 C CA . PRO A 1 136 ? 2.133 -11.110 -3.906 1.00 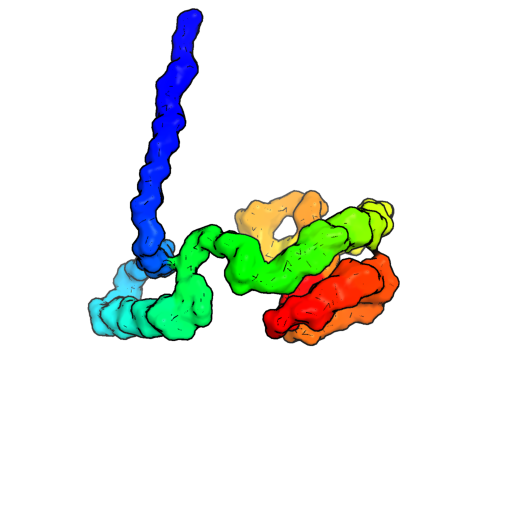94.25 136 PRO A CA 1
ATOM 1136 C C . PRO A 1 136 ? 3.394 -10.301 -3.588 1.00 94.25 136 PRO A C 1
ATOM 1138 O O . PRO A 1 136 ? 3.656 -9.271 -4.204 1.00 94.25 136 PRO A O 1
ATOM 1141 N N . GLY A 1 137 ? 4.208 -10.803 -2.657 1.00 91.31 137 GLY A N 1
ATOM 1142 C CA . GLY A 1 137 ? 5.504 -10.206 -2.324 1.00 91.31 137 GLY A CA 1
ATOM 1143 C C . GLY A 1 137 ? 5.434 -8.915 -1.503 1.00 91.31 137 GLY A C 1
ATOM 1144 O O . GLY A 1 137 ? 6.451 -8.233 -1.403 1.00 91.31 137 GLY A O 1
ATOM 1145 N N . MET A 1 138 ? 4.281 -8.588 -0.909 1.00 93.94 138 MET A N 1
ATOM 1146 C CA . MET A 1 138 ? 4.124 -7.418 -0.040 1.00 93.94 138 MET A CA 1
ATOM 1147 C C . MET A 1 138 ? 5.101 -7.474 1.146 1.00 93.94 138 MET A C 1
ATOM 1149 O O . MET A 1 138 ? 5.298 -8.523 1.766 1.00 93.94 138 MET A O 1
ATOM 1153 N N . LYS A 1 139 ? 5.749 -6.337 1.423 1.00 91.25 139 LYS A N 1
ATOM 1154 C CA . LYS A 1 139 ? 6.694 -6.169 2.541 1.00 91.25 139 LYS A CA 1
ATOM 1155 C C . LYS A 1 139 ? 6.311 -5.042 3.490 1.00 91.25 139 LYS A C 1
ATOM 1157 O O . LYS A 1 139 ? 6.604 -5.145 4.674 1.00 91.25 139 LYS A O 1
ATOM 1162 N N . THR A 1 140 ? 5.672 -3.996 2.993 1.00 91.00 140 THR A N 1
ATOM 1163 C CA . THR A 1 140 ? 5.308 -2.834 3.799 1.00 91.00 140 THR A CA 1
ATOM 1164 C C . THR A 1 140 ? 3.875 -2.449 3.474 1.00 91.00 140 THR A C 1
ATOM 1166 O O . THR A 1 140 ? 3.522 -2.424 2.291 1.00 91.00 140 THR A O 1
ATOM 1169 N N . ALA A 1 141 ? 3.075 -2.193 4.509 1.00 88.62 141 ALA A N 1
ATOM 1170 C CA . ALA A 1 141 ? 1.673 -1.801 4.421 1.00 88.62 141 ALA A CA 1
ATOM 1171 C C . ALA A 1 141 ? 1.216 -1.054 5.678 1.00 88.62 141 ALA A C 1
ATOM 1173 O O . ALA A 1 141 ? 1.701 -1.397 6.785 1.00 88.62 141 ALA A O 1
#

Foldseek 3Di:
DDDDDDPDDPPPPDPDADQPPDPPPPPDDVVRVVVVVVVSVVCQVPPPQGDDPDDDCVVFVLVVVCVVCVVLQVVLVVVVVVPLVVFDAPCVVPVVCCVPDPDRPRGDDWQFAQQRGDPVSCVSSVVVVVSQVPRPPDGTD

pLDDT: mean 79.29, std 20.27, range [30.92, 98.44]

Mean predicted aligned error: 11.17 Å

Radius of gyration: 21.15 Å; Cα contacts (8 Å, |Δi|>4): 92; chains: 1; bounding box: 50×53×46 Å

Secondary structure (DSSP, 8-state):
-----------------PPP-----TTS-HHHHHHHHHHHHHHHHH-TT---SS--GGGSTTHHHHHHTHHHHHHHHHHHHTTGGGSPBHHHH-GGGTTT--SS--B---SEETTEE-HHHHHHSHHHHHHHTTSTT----

Solvent-accessible surface area (backbone atoms only — not comparable to full-atom values): 8977 Å² total; per-residue (Å²): 135,87,88,81,88,83,85,73,81,81,82,74,90,65,97,61,85,58,74,81,90,65,81,79,62,92,84,53,57,71,67,56,49,50,50,52,55,49,54,50,52,50,50,45,72,69,33,94,81,51,55,67,98,71,79,63,67,83,80,42,75,62,50,57,61,52,63,78,40,43,69,58,41,47,56,37,47,57,60,54,56,77,49,51,85,81,40,52,32,48,42,82,78,40,65,89,46,42,88,80,48,90,67,78,80,55,57,51,81,60,39,24,52,89,62,44,69,35,74,66,47,32,67,67,28,50,69,46,43,60,55,54,73,66,41,86,86,65,32,65,74